Protein AF-A0A959UUQ2-F1 (afdb_monomer)

Foldseek 3Di:
DDDDDDAPDWDAPPDPVVGIDHPPDDDDDVVVVDPDDDDDDQFPPRPVQWDPDAAWDDDLVQFALVHGNDPPITHHHPVRCVVPVVRDDDAQDWDADCDDPNHGRIDTDHDD

Nearest PDB structures (foldseek):
  7vru-assembly1_C  TM=8.870E-01  e=3.848E-02  Aquipseudomonas alcaligenes
  7vs4-assembly1_C  TM=8.882E-01  e=5.279E-02  Aquipseudomonas alcaligenes

Mean predicted aligned error: 4.93 Å

pLDDT: mean 93.14, std 7.81, range [49.22, 97.62]

Solvent-accessible surface area (backbone atoms only — not comparable to full-atom values): 7442 Å² total; per-residue (Å²): 132,88,81,78,77,79,74,96,50,66,39,77,66,87,40,87,93,70,37,64,38,48,66,88,61,83,90,76,62,66,79,80,81,44,98,74,86,82,69,78,79,85,61,91,68,58,76,80,58,53,35,98,59,70,46,81,51,88,48,71,90,26,52,31,72,91,33,74,54,70,90,84,64,40,13,27,49,68,70,59,48,62,78,44,56,89,52,69,83,51,63,72,38,79,46,70,30,84,63,76,99,52,52,73,29,37,29,61,37,66,78,130

Secondary structure (DSSP, 8-state):
---PPPPS-EEE-S-TTT-EEETTPPP--GGGT-S------PPTTGGGG-BSSSEEE--GGGEETTEE--TT-EEE-HHHHHHTGGG---TT-EEE--SSTTTT-EEEPPP-

Radius of gyration: 18.82 Å; Cα contacts (8 Å, |Δi|>4): 129; chains: 1; bounding box: 39×37×52 Å

Structure (mmCIF, N/CA/C/O backbone):
data_AF-A0A959UUQ2-F1
#
_entry.id   AF-A0A959UUQ2-F1
#
loop_
_atom_site.group_PDB
_atom_site.id
_atom_site.type_symbol
_atom_site.label_atom_id
_atom_site.label_alt_id
_atom_site.label_comp_id
_atom_site.label_asym_id
_atom_site.label_entity_id
_atom_site.label_seq_id
_atom_site.pdbx_PDB_ins_code
_atom_site.Cartn_x
_atom_site.Cartn_y
_atom_site.Cartn_z
_atom_site.occupancy
_atom_site.B_iso_or_equiv
_atom_site.auth_seq_id
_atom_site.auth_comp_id
_atom_site.auth_asym_id
_atom_site.auth_atom_id
_atom_site.pdbx_PDB_model_num
ATOM 1 N N . MET A 1 1 ? 6.204 -26.717 -13.312 1.00 49.22 1 MET A N 1
ATOM 2 C CA . MET A 1 1 ? 6.491 -25.266 -13.347 1.00 49.22 1 MET A CA 1
ATOM 3 C C . MET A 1 1 ? 6.367 -24.818 -14.791 1.00 49.22 1 MET A C 1
ATOM 5 O O . MET A 1 1 ? 6.995 -25.443 -15.638 1.00 49.22 1 MET A O 1
ATOM 9 N N . ALA A 1 2 ? 5.519 -23.834 -15.094 1.00 53.69 2 ALA A N 1
ATOM 10 C CA . ALA A 1 2 ? 5.420 -23.307 -16.452 1.00 53.69 2 ALA A CA 1
ATOM 11 C C . ALA A 1 2 ? 6.754 -22.644 -16.825 1.00 53.69 2 ALA A C 1
ATOM 13 O O . ALA A 1 2 ? 7.270 -21.810 -16.082 1.00 53.69 2 ALA A O 1
ATOM 14 N N . LYS A 1 3 ? 7.351 -23.065 -17.940 1.00 61.50 3 LYS A N 1
ATOM 15 C CA . LYS A 1 3 ? 8.577 -22.462 -18.459 1.00 61.50 3 LYS A CA 1
ATOM 16 C C . LYS A 1 3 ? 8.147 -21.242 -19.267 1.00 61.50 3 LYS A C 1
ATOM 18 O O . LYS A 1 3 ? 7.741 -21.385 -20.413 1.00 61.50 3 LYS A O 1
ATOM 23 N N . HIS A 1 4 ? 8.144 -20.071 -18.639 1.00 76.25 4 HIS A N 1
ATOM 24 C CA . HIS A 1 4 ? 7.865 -18.830 -19.353 1.00 76.25 4 HIS A CA 1
ATOM 25 C C . HIS A 1 4 ? 8.966 -18.598 -20.393 1.00 76.25 4 HIS A C 1
ATOM 27 O O . HIS A 1 4 ? 10.156 -18.654 -20.068 1.00 76.25 4 HIS A O 1
ATOM 33 N N . GLU A 1 5 ? 8.570 -18.401 -21.649 1.00 85.50 5 GLU A N 1
ATOM 34 C CA . GLU A 1 5 ? 9.502 -18.046 -22.715 1.00 85.50 5 GLU A CA 1
ATOM 35 C C . GLU A 1 5 ? 10.070 -16.649 -22.452 1.00 85.50 5 GLU A C 1
ATOM 37 O O . GLU A 1 5 ? 9.371 -15.752 -21.977 1.00 85.50 5 GLU A O 1
ATOM 42 N N . ARG A 1 6 ? 11.366 -16.472 -22.721 1.00 89.88 6 ARG A N 1
ATOM 43 C CA . ARG A 1 6 ? 11.990 -15.147 -22.646 1.00 89.88 6 ARG A CA 1
ATOM 44 C C . ARG A 1 6 ? 11.430 -14.265 -23.757 1.00 89.88 6 ARG A C 1
ATOM 46 O O . ARG A 1 6 ? 11.111 -14.757 -24.836 1.00 89.88 6 ARG A O 1
ATOM 53 N N . TYR A 1 7 ? 11.374 -12.960 -23.510 1.00 93.88 7 TYR A N 1
ATOM 54 C CA . TYR A 1 7 ? 11.042 -12.004 -24.561 1.00 93.88 7 TYR A CA 1
ATOM 55 C C . TYR A 1 7 ? 12.112 -12.022 -25.662 1.00 93.88 7 TYR A C 1
ATOM 57 O O . TYR A 1 7 ? 13.273 -12.345 -25.411 1.00 93.88 7 TYR A O 1
ATOM 65 N N . SER A 1 8 ? 11.722 -11.677 -26.889 1.00 94.75 8 SER A N 1
ATOM 66 C CA . SER A 1 8 ? 12.602 -11.741 -28.064 1.00 94.75 8 SER A CA 1
ATOM 67 C C . SER A 1 8 ? 13.731 -10.708 -28.052 1.00 94.75 8 SER A C 1
ATOM 69 O O . SER A 1 8 ? 14.735 -10.910 -28.729 1.00 94.75 8 SER A O 1
ATOM 71 N N . ALA A 1 9 ? 13.568 -9.608 -27.312 1.00 96.50 9 ALA A N 1
ATOM 72 C CA . ALA A 1 9 ? 14.532 -8.516 -27.244 1.00 96.50 9 ALA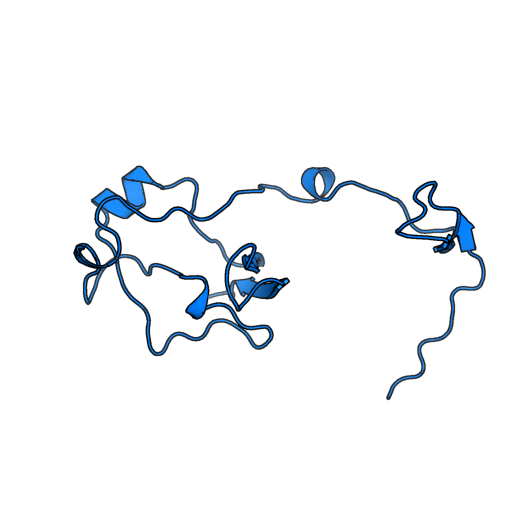 A CA 1
ATOM 73 C C . ALA A 1 9 ? 14.448 -7.762 -25.908 1.00 96.50 9 ALA A C 1
ATOM 75 O O . ALA A 1 9 ? 13.378 -7.684 -25.292 1.00 96.50 9 ALA A O 1
ATOM 76 N N . TYR A 1 10 ? 15.583 -7.207 -25.481 1.00 97.38 10 TYR A N 1
ATOM 77 C CA . TYR A 1 10 ? 15.754 -6.482 -24.225 1.00 97.38 10 TYR A CA 1
ATOM 78 C C . TYR A 1 10 ? 16.618 -5.234 -24.438 1.00 97.38 10 TYR A C 1
ATOM 80 O O . TYR A 1 10 ? 17.534 -5.245 -25.255 1.00 97.38 10 TYR A O 1
ATOM 88 N N . THR A 1 11 ? 16.356 -4.184 -23.664 1.00 97.19 11 THR A N 1
ATOM 89 C CA . THR A 1 11 ? 17.132 -2.941 -23.650 1.00 97.19 11 THR A CA 1
ATOM 90 C C . THR A 1 11 ? 17.476 -2.535 -22.222 1.00 97.19 11 THR A C 1
ATOM 92 O O . THR A 1 11 ? 16.720 -2.812 -21.285 1.00 97.19 11 THR A O 1
ATOM 95 N N . TYR A 1 12 ? 18.618 -1.872 -22.043 1.00 97.12 12 TYR A N 1
ATOM 96 C CA . TYR A 1 12 ? 19.059 -1.415 -20.731 1.00 97.12 12 TYR A CA 1
ATOM 97 C C . TYR A 1 12 ? 18.100 -0.355 -20.184 1.00 97.12 12 TYR A C 1
ATOM 99 O O . TYR A 1 12 ? 17.894 0.694 -20.794 1.00 97.12 12 TYR A O 1
ATOM 107 N N . SER A 1 13 ? 17.540 -0.603 -18.998 1.00 95.38 13 SER A N 1
ATOM 108 C CA . SER A 1 13 ? 16.532 0.273 -18.381 1.00 95.38 13 SER A CA 1
ATOM 109 C C . SER A 1 13 ? 17.051 1.652 -17.956 1.00 95.38 13 SER A C 1
ATOM 111 O O . SER A 1 13 ? 16.261 2.519 -17.583 1.00 95.38 13 SER A O 1
ATOM 113 N N . GLY A 1 14 ? 18.372 1.854 -17.937 1.00 95.50 14 GLY A N 1
ATOM 114 C CA . GLY A 1 14 ? 19.005 3.023 -17.322 1.00 95.50 14 GLY A CA 1
ATOM 115 C C . GLY A 1 14 ? 19.247 2.879 -15.814 1.00 95.50 14 GLY A C 1
ATOM 116 O O . GLY A 1 14 ? 19.920 3.729 -15.231 1.00 95.50 14 GLY A O 1
ATOM 117 N N . PHE A 1 15 ? 18.755 1.806 -15.180 1.00 96.06 15 PHE A N 1
ATOM 118 C CA . PHE A 1 15 ? 18.875 1.561 -13.742 1.00 96.06 15 PHE A CA 1
ATOM 119 C C . PHE A 1 15 ? 19.654 0.264 -13.464 1.00 96.06 15 PHE A C 1
ATOM 121 O O . PHE A 1 15 ? 19.125 -0.822 -13.707 1.00 96.06 15 PHE A O 1
ATOM 128 N N . PRO A 1 16 ? 20.871 0.328 -12.882 1.00 96.19 16 PRO A N 1
ATOM 129 C CA . PRO A 1 16 ? 21.698 -0.865 -12.669 1.00 96.19 16 PRO A CA 1
ATOM 130 C C . PRO A 1 16 ? 21.034 -1.959 -11.825 1.00 96.19 16 PRO A C 1
ATOM 132 O O . PRO A 1 16 ? 21.257 -3.139 -12.059 1.00 96.19 16 PRO A O 1
ATOM 135 N N . TRP A 1 17 ? 20.202 -1.577 -10.853 1.00 95.69 17 TRP A N 1
ATOM 136 C CA . TRP A 1 17 ? 19.494 -2.516 -9.977 1.00 95.69 17 TRP A CA 1
ATOM 137 C C . TRP A 1 17 ? 18.336 -3.247 -10.673 1.00 95.69 17 TRP A C 1
ATOM 139 O O . TRP A 1 17 ? 17.890 -4.276 -10.173 1.00 95.69 17 TRP A O 1
ATOM 149 N N . LEU A 1 18 ? 17.843 -2.717 -11.796 1.00 95.12 18 LEU A N 1
ATOM 150 C CA . LEU A 1 18 ? 16.767 -3.315 -12.588 1.00 95.12 18 LEU A CA 1
ATOM 151 C C . LEU A 1 18 ? 17.319 -4.112 -13.777 1.00 95.12 18 LEU A C 1
ATOM 153 O O . LEU A 1 18 ? 16.735 -5.122 -14.158 1.00 95.12 18 LEU A O 1
ATOM 157 N N . GLY A 1 19 ? 18.456 -3.681 -14.335 1.00 96.25 19 GLY A N 1
ATOM 158 C CA . GLY A 1 19 ? 19.102 -4.334 -15.471 1.00 96.25 19 GLY A CA 1
ATOM 159 C C . GLY A 1 19 ? 18.358 -4.104 -16.786 1.00 96.25 19 GLY A C 1
ATOM 160 O O . GLY A 1 19 ? 17.770 -3.037 -17.002 1.00 96.25 19 GLY A O 1
ATOM 161 N N . ASP A 1 20 ? 18.411 -5.094 -17.673 1.00 96.75 20 ASP A N 1
ATOM 162 C CA . ASP A 1 20 ? 17.748 -5.040 -18.973 1.00 96.75 20 ASP A CA 1
ATOM 163 C C . ASP A 1 20 ? 16.274 -5.443 -18.854 1.00 96.75 20 ASP A C 1
ATOM 165 O O . ASP A 1 20 ? 15.921 -6.418 -18.188 1.00 96.75 20 ASP A O 1
ATOM 169 N N . ILE A 1 21 ? 15.408 -4.704 -19.540 1.00 96.12 21 ILE A N 1
ATOM 170 C CA . ILE A 1 21 ? 13.962 -4.937 -19.585 1.00 96.12 21 ILE A CA 1
ATOM 171 C C . ILE A 1 21 ? 13.520 -5.236 -21.019 1.00 96.12 21 ILE A C 1
ATOM 173 O O . ILE A 1 21 ? 14.228 -4.870 -21.956 1.00 96.12 21 ILE A O 1
ATOM 177 N N . PRO A 1 22 ? 12.365 -5.882 -21.234 1.00 97.00 22 PRO A N 1
ATOM 178 C CA . PRO A 1 22 ? 11.868 -6.135 -22.583 1.00 97.00 22 PRO A CA 1
ATOM 179 C C . PRO A 1 22 ? 11.700 -4.830 -23.368 1.00 97.00 22 PRO A C 1
ATOM 181 O O . PRO A 1 22 ? 11.150 -3.868 -22.840 1.00 97.00 22 PRO A O 1
ATOM 184 N N . GLU A 1 23 ? 12.117 -4.797 -24.637 1.00 96.62 23 GLU A N 1
ATOM 185 C CA . GLU A 1 23 ? 12.130 -3.554 -25.440 1.00 96.62 23 GLU A CA 1
ATOM 186 C C . GLU A 1 23 ? 10.764 -2.856 -25.550 1.00 96.62 23 GLU A C 1
ATOM 188 O O . GLU A 1 23 ? 10.694 -1.637 -25.673 1.00 96.62 23 GLU A O 1
ATOM 193 N N . HIS A 1 24 ? 9.673 -3.621 -25.491 1.00 95.88 24 HIS A N 1
ATOM 194 C CA . HIS A 1 24 ? 8.307 -3.104 -25.596 1.00 95.88 24 HIS A CA 1
ATOM 195 C C . HIS A 1 24 ? 7.723 -2.613 -24.259 1.00 95.88 24 HIS A C 1
ATOM 197 O O . HIS A 1 24 ? 6.589 -2.136 -24.232 1.00 95.88 24 HIS A O 1
ATOM 203 N N . TRP A 1 25 ? 8.442 -2.755 -23.139 1.00 95.88 25 TRP A N 1
ATOM 204 C CA . TRP A 1 25 ? 7.971 -2.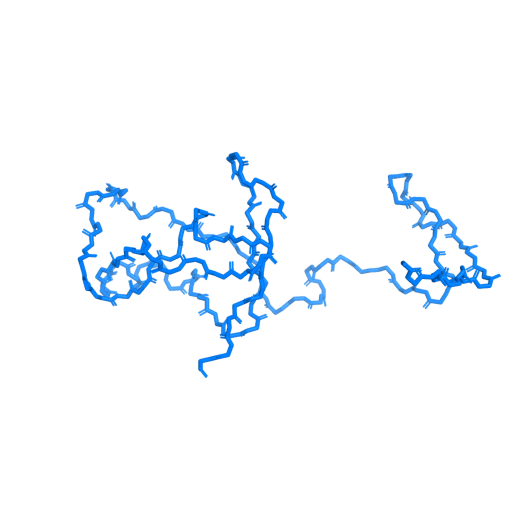289 -21.835 1.00 95.88 25 TRP A CA 1
ATOM 205 C C . TRP A 1 25 ? 8.210 -0.791 -21.658 1.00 95.88 25 TRP A C 1
ATOM 207 O O . TRP A 1 25 ? 9.300 -0.275 -21.895 1.00 95.88 25 TRP A O 1
ATOM 217 N N . GLY A 1 26 ? 7.190 -0.093 -21.160 1.00 92.88 2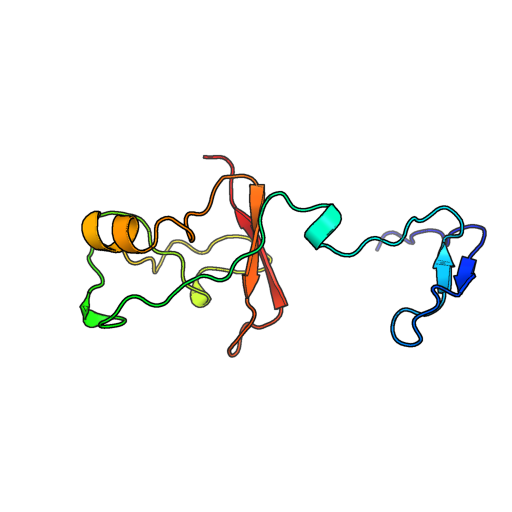6 GLY A N 1
ATOM 218 C CA . GLY A 1 26 ? 7.342 1.261 -20.635 1.00 92.88 26 GLY A CA 1
ATOM 219 C C . GLY A 1 26 ? 7.819 1.249 -19.180 1.00 92.88 26 GLY A C 1
ATOM 220 O O . GLY A 1 26 ? 7.401 0.403 -18.392 1.00 92.88 26 GLY A O 1
ATOM 221 N N . LEU A 1 27 ? 8.648 2.226 -18.800 1.00 94.56 27 LEU A N 1
ATOM 222 C CA . LEU A 1 27 ? 9.058 2.451 -17.411 1.00 94.56 27 LEU A CA 1
ATOM 223 C C . LEU A 1 27 ? 8.310 3.639 -16.817 1.00 94.56 27 LEU A C 1
ATOM 225 O O . LEU A 1 27 ? 8.451 4.777 -17.271 1.00 94.56 27 LEU A O 1
ATOM 229 N N . LEU A 1 28 ? 7.539 3.382 -15.763 1.00 95.44 28 LEU A N 1
ATOM 230 C CA . LEU A 1 28 ? 6.816 4.410 -15.026 1.00 95.44 28 LEU A CA 1
ATOM 231 C C . LEU A 1 28 ? 7.028 4.231 -13.519 1.00 95.44 28 LEU A C 1
ATOM 233 O O . LEU A 1 28 ? 7.000 3.107 -13.023 1.00 95.44 28 LEU A O 1
ATOM 237 N N . PRO A 1 29 ? 7.203 5.324 -12.756 1.00 94.50 29 PRO A N 1
ATOM 238 C CA . PRO A 1 29 ? 7.129 5.250 -11.305 1.00 94.50 29 PRO A CA 1
ATOM 239 C C . PRO A 1 29 ? 5.696 4.904 -10.873 1.00 94.50 29 PRO A C 1
ATOM 241 O O . PRO A 1 29 ? 4.743 5.424 -11.453 1.00 94.50 29 PRO A O 1
ATOM 244 N N . ILE A 1 30 ? 5.544 4.115 -9.802 1.00 95.25 30 ILE A N 1
ATOM 245 C CA . ILE A 1 30 ? 4.239 3.637 -9.289 1.00 95.25 30 ILE A CA 1
ATOM 246 C C . ILE A 1 30 ? 3.232 4.785 -9.113 1.00 95.25 30 ILE A C 1
ATOM 248 O O . ILE A 1 30 ? 2.084 4.677 -9.523 1.00 95.25 30 ILE A O 1
ATOM 252 N N . LYS A 1 31 ? 3.679 5.955 -8.637 1.00 96.38 31 LYS A N 1
ATOM 253 C CA . LYS A 1 31 ? 2.831 7.154 -8.482 1.00 96.38 31 LYS A CA 1
ATOM 254 C C . LYS A 1 31 ? 2.121 7.637 -9.756 1.00 96.38 31 LYS A C 1
ATOM 256 O O . LYS A 1 31 ? 1.219 8.453 -9.652 1.00 96.38 31 LYS A O 1
ATOM 261 N N . ARG A 1 32 ? 2.565 7.221 -10.949 1.00 97.06 32 ARG A N 1
ATOM 262 C CA . ARG A 1 32 ? 1.909 7.549 -12.228 1.00 97.06 32 ARG A CA 1
ATOM 263 C C . ARG A 1 32 ? 0.821 6.553 -12.624 1.00 97.06 32 ARG A C 1
ATOM 265 O O . ARG A 1 32 ? 0.065 6.853 -13.537 1.00 97.06 32 ARG A O 1
ATOM 272 N N . VAL A 1 33 ? 0.762 5.396 -11.969 1.00 95.62 33 VAL A N 1
ATOM 273 C CA . VAL A 1 33 ? -0.207 4.321 -12.241 1.00 95.62 33 VAL A CA 1
ATOM 274 C C . VAL A 1 33 ? -1.092 4.007 -11.031 1.00 95.62 33 VAL A C 1
ATOM 276 O O . VAL A 1 33 ? -1.902 3.091 -11.085 1.00 95.62 33 VAL A O 1
ATOM 279 N N . SER A 1 34 ? -0.961 4.771 -9.947 1.00 96.19 34 SER A N 1
ATOM 280 C CA . SER A 1 34 ? -1.791 4.658 -8.747 1.00 96.19 34 SER A CA 1
ATOM 281 C C . SER A 1 34 ? -2.653 5.904 -8.577 1.00 96.19 34 SER A C 1
ATOM 283 O O . SER A 1 34 ? -2.186 7.022 -8.788 1.00 96.19 34 SER A O 1
ATOM 285 N N . THR A 1 35 ? -3.897 5.717 -8.144 1.00 95.88 35 THR A N 1
ATOM 286 C CA . THR A 1 35 ? -4.824 6.810 -7.800 1.00 95.88 35 THR A CA 1
ATOM 287 C C . THR A 1 35 ? -4.441 7.491 -6.485 1.00 95.88 35 THR A C 1
ATOM 289 O O . THR A 1 35 ? -4.640 8.693 -6.318 1.00 95.88 35 THR A O 1
ATOM 292 N N . LYS A 1 36 ? -3.859 6.729 -5.554 1.00 94.94 36 LYS A N 1
ATOM 293 C CA . LYS A 1 36 ? -3.415 7.179 -4.235 1.00 94.94 36 LYS A CA 1
ATOM 294 C C . LYS A 1 36 ? -2.277 6.283 -3.751 1.00 94.94 36 LYS A C 1
ATOM 296 O O . LYS A 1 36 ? -2.272 5.086 -4.008 1.00 94.94 36 LYS A O 1
ATOM 301 N N . ILE A 1 37 ? -1.317 6.869 -3.040 1.00 96.00 37 ILE A N 1
ATOM 302 C CA . ILE A 1 37 ? -0.283 6.136 -2.299 1.00 96.00 37 ILE A CA 1
ATOM 303 C C . ILE A 1 37 ? -0.228 6.742 -0.903 1.00 96.00 37 ILE A C 1
ATOM 305 O O . ILE A 1 37 ? -0.059 7.953 -0.757 1.00 96.00 37 ILE A O 1
ATOM 309 N N . GLY A 1 38 ? -0.373 5.908 0.119 1.00 94.44 38 GLY A N 1
ATOM 310 C CA . GLY A 1 38 ? -0.318 6.332 1.510 1.00 94.44 38 GLY A CA 1
ATOM 311 C C . GLY A 1 38 ? 0.003 5.166 2.429 1.00 94.44 38 GLY A C 1
ATOM 312 O O . GLY A 1 38 ? -0.163 4.007 2.060 1.00 94.44 38 GLY A O 1
ATOM 313 N N . SER A 1 39 ? 0.483 5.482 3.625 1.00 93.06 39 SER A N 1
ATOM 314 C CA . SER A 1 39 ? 0.696 4.501 4.682 1.00 93.06 39 SER A CA 1
ATOM 315 C C . SER A 1 39 ? -0.485 4.499 5.649 1.00 93.06 39 SER A C 1
ATOM 317 O O . SER A 1 39 ? -1.091 5.544 5.899 1.00 93.06 39 SER A O 1
ATOM 319 N N . GLY A 1 40 ? -0.752 3.348 6.269 1.00 91.75 40 GLY A N 1
ATOM 320 C CA . GLY A 1 40 ? -1.579 3.296 7.472 1.00 91.75 40 GLY A CA 1
ATOM 321 C C . GLY A 1 40 ? -0.997 4.156 8.602 1.00 91.75 40 GLY A C 1
ATOM 322 O O . GLY A 1 40 ? 0.147 4.622 8.546 1.00 91.75 40 GLY A O 1
ATOM 323 N N . LYS A 1 41 ? -1.791 4.371 9.650 1.00 91.00 41 LYS A N 1
ATOM 324 C CA . LYS A 1 41 ? -1.411 5.165 10.823 1.00 91.00 41 LYS A CA 1
ATOM 325 C C . LYS A 1 41 ? -1.791 4.407 12.084 1.00 91.00 41 LYS A C 1
ATOM 327 O O . LYS A 1 41 ? -2.893 3.887 12.167 1.00 91.00 41 LYS A O 1
ATOM 332 N N . THR A 1 42 ? -0.916 4.395 13.084 1.00 89.25 42 THR A N 1
ATOM 333 C CA . THR A 1 42 ? -1.290 3.919 14.420 1.00 89.25 42 THR A CA 1
ATOM 334 C C . THR A 1 42 ? -1.995 5.056 15.162 1.00 89.25 42 THR A C 1
ATOM 336 O O . THR A 1 42 ? -1.391 6.122 15.341 1.00 89.25 42 THR A O 1
ATOM 339 N N . PRO A 1 43 ? -3.263 4.893 15.570 1.00 88.69 43 PRO A N 1
ATOM 340 C CA . PRO A 1 43 ? -3.964 5.923 16.320 1.00 88.69 43 PRO A CA 1
ATOM 341 C C . PRO A 1 43 ? -3.323 6.152 17.702 1.00 88.69 43 PRO A C 1
ATOM 343 O O . PRO A 1 43 ? -2.652 5.280 18.263 1.00 88.69 43 PRO A O 1
ATOM 346 N N . LYS A 1 44 ? -3.474 7.370 18.245 1.00 89.00 44 LYS A N 1
ATOM 347 C CA . LYS A 1 44 ? -2.909 7.727 19.559 1.00 89.00 44 LYS A CA 1
ATOM 348 C C . LYS A 1 44 ? -3.524 6.817 20.629 1.00 89.00 44 LYS A C 1
ATOM 350 O O . LYS A 1 44 ? -4.740 6.719 20.705 1.00 89.00 44 LYS A O 1
ATOM 355 N N . GLY A 1 45 ? -2.685 6.178 21.443 1.00 87.75 45 GLY A N 1
ATOM 356 C CA . GLY A 1 45 ? -3.104 5.157 22.416 1.00 87.75 45 GLY A CA 1
ATOM 357 C C . GLY A 1 45 ? -2.772 3.724 21.988 1.00 87.75 45 GLY A C 1
ATOM 358 O O . GLY A 1 45 ? -2.655 2.846 22.836 1.00 87.75 45 GLY A O 1
ATOM 359 N N . GLY A 1 46 ? -2.502 3.480 20.700 1.00 90.00 46 GLY A N 1
ATOM 360 C CA . GLY A 1 46 ? -2.089 2.156 20.235 1.00 90.00 46 GLY A CA 1
ATOM 361 C C . GLY A 1 46 ? -3.162 1.104 20.510 1.00 90.00 46 GLY A C 1
ATOM 362 O O . GLY A 1 46 ? -4.301 1.273 20.097 1.00 90.00 46 GLY A O 1
ATOM 363 N N . SER A 1 47 ? -2.815 0.021 21.206 1.00 90.00 47 SER A N 1
ATOM 364 C CA . SER A 1 47 ? -3.754 -1.077 21.461 1.00 90.00 47 SER A CA 1
ATOM 365 C C . SER A 1 47 ? -4.807 -0.793 22.531 1.00 90.00 47 SER A C 1
ATOM 367 O O . SER A 1 47 ? -5.778 -1.533 22.616 1.00 90.00 47 SER A O 1
ATOM 369 N N . THR A 1 48 ? -4.656 0.254 23.347 1.00 94.12 48 THR A N 1
ATOM 370 C CA . THR A 1 48 ? -5.600 0.543 24.447 1.00 94.12 48 THR A CA 1
ATOM 371 C C . THR A 1 48 ? -6.928 1.131 23.978 1.00 94.12 48 THR A C 1
ATOM 373 O O . THR A 1 48 ? -7.868 1.220 24.760 1.00 94.12 48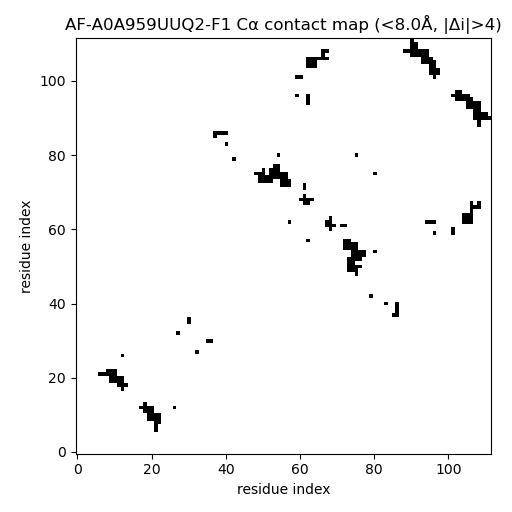 THR A O 1
ATOM 376 N N . ILE A 1 49 ? -6.991 1.561 22.720 1.00 94.31 49 ILE A N 1
ATOM 377 C CA . ILE A 1 49 ? -8.177 2.149 22.086 1.00 94.31 49 ILE A CA 1
ATOM 378 C C . ILE A 1 49 ? -8.882 1.169 21.146 1.00 94.31 49 ILE A C 1
ATOM 380 O O . ILE A 1 49 ? -9.855 1.543 20.497 1.00 94.31 49 ILE A O 1
ATOM 384 N N . TYR A 1 50 ? -8.361 -0.054 21.029 1.00 95.56 50 TYR A N 1
ATOM 385 C CA . TYR A 1 50 ? -9.017 -1.101 20.267 1.00 95.56 50 TYR A CA 1
ATOM 386 C C . TYR A 1 50 ? -10.285 -1.546 20.985 1.00 95.56 50 TYR A C 1
ATOM 388 O O . TYR A 1 50 ? -10.327 -1.638 22.212 1.00 95.56 50 TYR A O 1
ATOM 396 N N . THR A 1 51 ? -11.312 -1.813 20.195 1.00 94.88 51 THR A N 1
ATOM 397 C CA . THR A 1 51 ? -12.628 -2.249 20.649 1.00 94.88 51 THR A CA 1
ATOM 398 C C . THR A 1 51 ? -12.998 -3.571 19.982 1.00 94.88 51 THR A C 1
ATOM 400 O O . THR A 1 51 ? -12.438 -3.937 18.947 1.00 94.88 51 THR A O 1
ATOM 403 N N . ASP A 1 52 ? -13.982 -4.268 20.553 1.00 92.94 52 ASP A N 1
ATOM 404 C CA . ASP A 1 52 ? -14.509 -5.528 20.001 1.00 92.94 52 ASP A CA 1
ATOM 405 C C . ASP A 1 52 ? -15.525 -5.305 18.862 1.00 92.94 52 ASP A C 1
ATOM 407 O O . ASP A 1 52 ? -16.003 -6.251 18.243 1.00 92.94 52 ASP A O 1
ATOM 411 N N . SER A 1 53 ? -15.896 -4.049 18.593 1.00 95.56 53 SER A N 1
ATOM 412 C CA . SER A 1 53 ? -16.826 -3.659 17.526 1.00 95.56 53 SER A CA 1
ATOM 413 C C . SER A 1 53 ? -16.558 -2.233 17.041 1.00 95.56 53 SER A C 1
ATOM 415 O O . SER A 1 53 ? -15.955 -1.434 17.763 1.00 95.56 53 SER A O 1
ATOM 417 N N . GLY A 1 54 ? -17.001 -1.907 15.825 1.00 96.12 54 GLY A N 1
ATOM 418 C CA . GLY A 1 54 ? -16.799 -0.601 15.196 1.00 96.12 54 GLY A CA 1
ATOM 419 C C . GLY A 1 54 ? -16.268 -0.744 13.774 1.00 96.12 54 GLY A C 1
ATOM 420 O O . GLY A 1 54 ? -16.663 -1.657 13.049 1.00 96.12 54 GLY A O 1
ATOM 421 N N . VAL A 1 55 ? -15.353 0.142 13.385 1.00 96.56 55 VAL A N 1
ATOM 422 C CA . VAL A 1 55 ? -14.688 0.082 12.079 1.00 96.56 55 VAL A CA 1
ATOM 423 C C . VAL A 1 55 ? -13.508 -0.877 12.154 1.00 96.56 55 VAL A C 1
ATOM 425 O O . VAL A 1 55 ? -12.652 -0.738 13.029 1.00 96.56 55 VAL A O 1
ATOM 428 N N . LEU A 1 56 ? -13.455 -1.846 1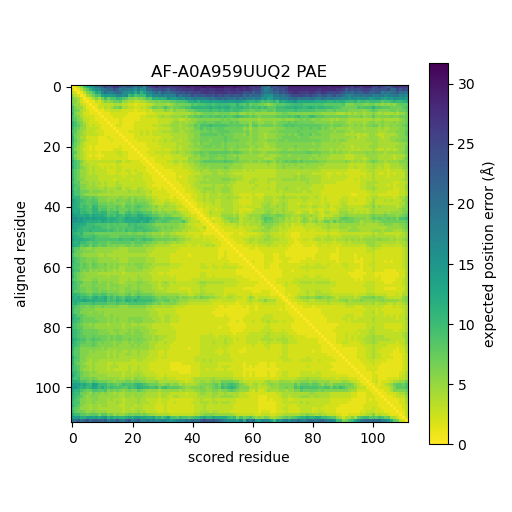1.237 1.00 96.00 56 LEU A N 1
ATOM 429 C CA . LEU A 1 56 ? -12.359 -2.809 11.144 1.00 96.00 56 LEU A CA 1
ATOM 430 C C . LEU A 1 56 ? -11.021 -2.082 10.961 1.00 96.00 56 LEU A C 1
ATOM 432 O O . LEU A 1 56 ? -10.847 -1.300 10.026 1.00 96.00 56 LEU A O 1
ATOM 436 N N . PHE A 1 57 ? -10.056 -2.372 11.829 1.00 96.25 57 PHE A N 1
ATOM 437 C CA . PHE A 1 57 ? -8.733 -1.768 11.781 1.00 96.25 57 PHE A CA 1
ATOM 438 C C . PHE A 1 57 ? -7.683 -2.788 11.334 1.00 96.25 57 PHE A C 1
ATOM 440 O O . PHE A 1 57 ? -7.208 -3.619 12.111 1.00 96.25 57 PHE A O 1
ATOM 447 N N . ILE A 1 58 ? -7.312 -2.713 10.053 1.00 95.00 58 ILE A N 1
ATOM 448 C CA . ILE A 1 58 ? -6.316 -3.600 9.443 1.00 95.00 58 ILE A CA 1
ATOM 449 C C . ILE A 1 58 ? -4.921 -3.233 9.959 1.00 95.00 58 ILE A C 1
ATOM 451 O O . ILE A 1 58 ? -4.452 -2.104 9.804 1.00 95.00 58 ILE A O 1
ATOM 455 N N . ARG A 1 59 ? -4.229 -4.213 10.544 1.00 94.06 59 ARG A N 1
ATOM 456 C CA . ARG A 1 59 ? -2.839 -4.098 11.006 1.00 94.06 59 ARG A CA 1
ATOM 457 C C . ARG A 1 59 ? -1.913 -4.897 10.089 1.00 94.06 59 ARG A C 1
ATOM 459 O O . ARG A 1 59 ? -2.354 -5.785 9.363 1.00 94.06 59 ARG A O 1
ATOM 466 N N . SER A 1 60 ? -0.605 -4.654 10.172 1.00 93.62 60 SER A N 1
ATOM 467 C CA . SER A 1 60 ? 0.389 -5.396 9.374 1.00 93.62 60 SER A CA 1
ATOM 468 C C . SER A 1 60 ? 0.340 -6.913 9.594 1.00 93.62 60 SER A C 1
ATOM 470 O O . SER A 1 60 ? 0.605 -7.684 8.673 1.00 93.62 60 SER A O 1
ATOM 472 N N . GLN A 1 61 ? -0.047 -7.350 10.796 1.00 93.56 61 GLN A N 1
ATOM 473 C CA . GLN A 1 61 ? -0.250 -8.760 11.137 1.00 93.56 61 GLN A CA 1
ATOM 474 C C . GLN A 1 61 ? -1.447 -9.410 10.432 1.00 93.56 61 GLN A C 1
ATOM 476 O O . GLN A 1 61 ? -1.512 -10.631 10.402 1.00 93.56 61 GLN A O 1
ATOM 481 N N . ASN A 1 62 ? -2.381 -8.627 9.886 1.00 95.25 62 ASN A N 1
ATOM 482 C CA . ASN A 1 62 ? -3.525 -9.146 9.139 1.00 95.25 62 ASN A CA 1
ATOM 483 C C . ASN A 1 62 ? -3.186 -9.355 7.652 1.00 95.25 62 ASN A C 1
ATOM 485 O O . ASN A 1 62 ? -3.933 -10.035 6.962 1.00 95.25 62 ASN A O 1
ATOM 489 N N . VAL A 1 63 ? -2.074 -8.802 7.150 1.00 96.19 63 VAL A N 1
ATOM 490 C CA . VAL A 1 63 ? -1.694 -8.851 5.728 1.00 96.19 63 VAL A CA 1
ATOM 491 C C . VAL A 1 63 ? -0.724 -10.006 5.454 1.00 96.19 63 VAL A C 1
ATOM 493 O O . VAL A 1 63 ? 0.411 -10.014 5.949 1.00 96.19 63 VAL A O 1
ATOM 496 N N . TYR A 1 64 ? -1.161 -10.958 4.625 1.00 96.44 64 TYR A N 1
ATOM 497 C CA . TYR A 1 64 ? -0.378 -12.094 4.129 1.00 96.44 64 TYR A CA 1
ATOM 498 C C . TYR A 1 64 ? -0.453 -12.196 2.606 1.00 96.44 64 TYR A C 1
ATOM 500 O O . TYR A 1 64 ? -1.416 -11.743 2.002 1.00 96.44 64 TYR A O 1
ATOM 508 N N . ASP A 1 65 ? 0.516 -12.872 1.988 1.00 96.62 65 ASP A N 1
ATOM 509 C CA . ASP A 1 65 ? 0.521 -13.092 0.530 1.00 96.62 65 ASP A CA 1
ATOM 510 C C . ASP A 1 65 ? -0.647 -13.972 0.047 1.00 96.62 65 ASP A C 1
ATOM 512 O O . ASP A 1 65 ? -0.963 -14.007 -1.139 1.00 96.62 65 ASP A O 1
ATOM 516 N N . SER A 1 66 ? -1.304 -14.684 0.968 1.00 95.81 66 SER A N 1
ATOM 517 C CA . SER A 1 66 ? -2.505 -15.483 0.712 1.00 95.81 66 SER A CA 1
ATOM 518 C C . SER A 1 66 ? -3.818 -14.715 0.895 1.00 95.81 66 SER A C 1
ATOM 520 O O . SER A 1 66 ? -4.876 -15.306 0.692 1.00 95.81 66 SER A O 1
ATOM 522 N N . GLY A 1 67 ? -3.780 -13.453 1.335 1.00 95.88 67 GLY A N 1
ATOM 523 C CA . GLY A 1 67 ? -4.976 -12.671 1.646 1.00 95.88 67 GLY A CA 1
ATOM 524 C C . GLY A 1 67 ? -4.922 -11.944 2.990 1.00 95.88 67 GLY A C 1
ATOM 525 O O . GLY A 1 67 ? -3.892 -11.874 3.665 1.00 95.88 67 GLY A O 1
ATOM 526 N N . LEU A 1 68 ? -6.080 -11.421 3.398 1.00 95.62 68 LEU A N 1
ATOM 527 C CA . LEU A 1 68 ? -6.281 -10.867 4.735 1.00 95.62 68 LEU A CA 1
ATOM 528 C C . LEU A 1 68 ? -6.656 -11.971 5.730 1.00 95.62 68 LEU A C 1
ATOM 530 O O . LEU A 1 68 ? -7.622 -12.700 5.523 1.00 95.62 68 LEU A O 1
ATOM 534 N N . LEU A 1 69 ? -5.916 -12.060 6.835 1.00 95.06 69 LEU A N 1
ATOM 535 C CA . LEU A 1 69 ? -6.249 -12.911 7.974 1.00 95.06 69 LEU A CA 1
ATOM 536 C C . LEU A 1 69 ? -7.128 -12.130 8.956 1.00 95.06 69 LEU A C 1
ATOM 538 O O . LEU A 1 69 ? -6.654 -11.183 9.598 1.00 95.06 69 LEU A O 1
ATOM 542 N N . LEU A 1 70 ? -8.394 -12.540 9.071 1.00 93.25 70 LEU A N 1
ATOM 543 C CA . LEU A 1 70 ? -9.417 -11.807 9.821 1.00 93.25 70 LEU A CA 1
ATOM 544 C C . LEU A 1 70 ? -9.768 -12.408 11.199 1.00 93.25 70 LEU A C 1
ATOM 546 O O . LEU A 1 70 ? -10.656 -11.891 11.865 1.00 93.25 70 LEU A O 1
ATOM 550 N N . ASP A 1 71 ? -9.058 -13.445 11.653 1.00 90.75 71 ASP A N 1
ATOM 551 C CA . ASP A 1 71 ? -9.362 -14.133 12.923 1.00 90.75 71 ASP A CA 1
ATOM 552 C C . ASP A 1 71 ? -8.978 -13.318 14.180 1.00 90.75 71 ASP A C 1
ATOM 554 O O . ASP A 1 71 ? -9.646 -13.413 15.204 1.00 90.75 71 ASP A O 1
ATOM 558 N N . ASP A 1 72 ? -7.916 -12.501 14.109 1.00 90.88 72 ASP A N 1
ATOM 559 C CA . ASP A 1 72 ? -7.440 -11.604 15.188 1.00 90.88 72 ASP A CA 1
ATOM 560 C C . ASP A 1 72 ? -7.495 -10.138 14.729 1.00 90.88 72 ASP A C 1
ATOM 562 O O . ASP A 1 72 ? -6.493 -9.409 14.608 1.00 90.88 72 ASP A O 1
ATOM 566 N N . VAL A 1 73 ? -8.698 -9.725 14.348 1.00 94.31 73 VAL A N 1
ATOM 567 C CA . VAL A 1 73 ? -8.978 -8.339 13.988 1.00 94.31 73 VAL A CA 1
ATOM 568 C C . VAL A 1 73 ? -9.374 -7.531 15.206 1.00 94.31 73 VAL A C 1
ATOM 570 O O . VAL A 1 73 ? -9.921 -8.038 16.178 1.00 94.31 73 VAL A O 1
ATOM 573 N N . VAL A 1 74 ? -9.093 -6.240 15.123 1.00 96.19 74 VAL A N 1
ATOM 574 C CA . VAL A 1 74 ? -9.498 -5.259 16.122 1.00 96.19 74 VAL A CA 1
ATOM 575 C C . VAL A 1 74 ? -10.305 -4.177 15.438 1.00 96.19 74 VAL A C 1
ATOM 57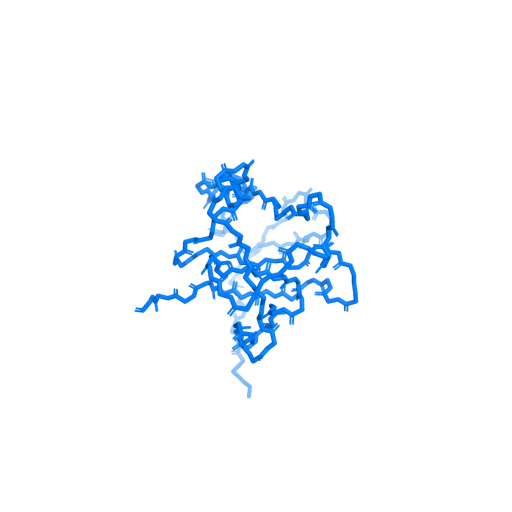7 O O . VAL A 1 74 ? -10.158 -3.944 14.234 1.00 96.19 74 VAL A O 1
ATOM 580 N N . PHE A 1 75 ? -11.136 -3.501 16.215 1.00 97.25 75 PHE A N 1
ATOM 581 C CA . PHE A 1 75 ? -11.943 -2.398 15.733 1.00 97.25 75 PHE A CA 1
ATOM 582 C C . PHE A 1 75 ? -11.502 -1.092 16.389 1.00 97.25 75 PHE A C 1
ATOM 584 O O . PHE A 1 75 ? -10.837 -1.079 17.427 1.00 97.25 75 PHE A O 1
ATOM 591 N N . ILE A 1 76 ? -11.849 0.015 15.746 1.00 97.12 76 ILE A N 1
ATOM 592 C CA . ILE A 1 76 ? -11.713 1.367 16.283 1.00 97.12 76 ILE A CA 1
ATOM 593 C C . ILE A 1 76 ? -13.066 2.075 16.213 1.00 97.12 76 ILE A C 1
ATOM 595 O O . ILE A 1 76 ? -13.933 1.715 15.411 1.00 97.12 76 ILE A O 1
ATOM 599 N N . SER A 1 77 ? -13.249 3.101 17.043 1.00 96.88 77 SER A N 1
ATOM 600 C CA . SER A 1 77 ? -14.457 3.924 16.990 1.00 96.88 77 SER A CA 1
ATOM 601 C C . SER A 1 77 ? -14.527 4.759 15.708 1.00 96.88 77 SER A C 1
ATOM 603 O O . SER A 1 77 ? -13.506 5.084 15.092 1.00 96.88 77 SER A O 1
ATOM 605 N N . GLU A 1 78 ? -15.743 5.169 15.351 1.00 96.69 78 GLU A N 1
ATOM 606 C CA . GLU A 1 78 ? -16.000 6.035 14.196 1.00 96.69 78 GLU A CA 1
ATOM 607 C C . GLU A 1 78 ? -15.261 7.381 14.295 1.00 96.69 78 GLU A C 1
ATOM 609 O O . GLU A 1 78 ? -14.758 7.895 13.297 1.00 96.69 78 GLU A O 1
ATOM 614 N N . ASP A 1 79 ? -15.117 7.926 15.508 1.00 96.12 79 ASP A N 1
ATOM 615 C CA . ASP A 1 79 ? -14.370 9.166 15.752 1.00 96.12 79 ASP A CA 1
ATOM 616 C C . ASP A 1 79 ? -12.881 9.008 15.415 1.00 96.12 79 ASP A C 1
ATOM 618 O O . ASP A 1 79 ? -12.268 9.884 14.793 1.00 96.12 79 ASP A O 1
ATOM 622 N N . ILE A 1 80 ? -12.286 7.870 15.798 1.00 96.06 80 ILE A N 1
ATOM 623 C CA . ILE A 1 80 ? -10.885 7.574 15.488 1.00 96.06 80 ILE A CA 1
ATOM 624 C C . ILE A 1 80 ? -10.736 7.392 13.983 1.00 96.06 80 ILE A C 1
ATOM 626 O O . ILE A 1 80 ? -9.872 8.052 13.403 1.00 96.06 80 ILE A O 1
ATOM 630 N N . HIS A 1 81 ? -11.590 6.575 13.355 1.00 96.31 81 HIS A N 1
ATOM 631 C CA . HIS A 1 81 ? -11.609 6.380 11.905 1.00 96.31 81 HIS A CA 1
ATOM 632 C C . HIS A 1 81 ? -11.707 7.722 11.162 1.00 96.31 81 HIS A C 1
ATOM 634 O O . HIS A 1 81 ? -10.857 8.036 10.326 1.00 96.31 81 HIS A O 1
ATOM 640 N N . SER A 1 82 ? -12.660 8.571 11.550 1.00 96.38 82 SER A N 1
ATOM 641 C CA . SER A 1 82 ? -12.871 9.900 10.971 1.00 96.38 82 SER A CA 1
ATOM 642 C C . SER A 1 82 ? -11.629 10.792 11.072 1.00 96.38 82 SER A C 1
ATOM 644 O O . SER A 1 82 ? -11.283 11.484 10.113 1.00 96.38 82 SER A O 1
ATOM 646 N N . SER A 1 83 ? -10.885 10.730 12.183 1.00 95.69 83 SER A N 1
ATOM 647 C CA . SER A 1 83 ? -9.631 11.484 12.363 1.00 95.69 83 SER A CA 1
ATOM 648 C C . SER A 1 83 ? -8.477 11.027 11.452 1.00 95.69 83 SER A C 1
ATOM 650 O O . SER A 1 83 ? -7.462 11.721 11.320 1.00 95.69 83 SER A O 1
ATOM 652 N N . MET A 1 84 ? -8.608 9.854 10.829 1.00 94.56 84 MET A N 1
ATOM 653 C CA . MET A 1 84 ? -7.613 9.245 9.949 1.00 94.56 84 MET A CA 1
ATOM 654 C C . MET A 1 84 ? -8.208 8.760 8.626 1.00 94.56 84 MET A C 1
ATOM 656 O O . MET A 1 84 ? -7.652 7.871 7.992 1.00 94.56 84 MET A O 1
ATOM 660 N N . LYS A 1 85 ? -9.281 9.405 8.156 1.00 93.88 85 LYS A N 1
ATOM 661 C CA . LYS A 1 85 ? -10.022 9.038 6.937 1.00 93.88 85 LYS A CA 1
ATOM 662 C C . LYS A 1 85 ? -9.150 8.845 5.688 1.00 93.88 85 LYS A C 1
ATOM 664 O O . LYS A 1 85 ? -9.447 8.038 4.818 1.00 93.88 85 LYS A O 1
ATOM 669 N N . GLY A 1 86 ? -8.006 9.528 5.624 1.00 94.38 86 GLY A N 1
ATOM 670 C CA . GLY A 1 86 ? -7.007 9.338 4.571 1.00 94.38 86 GLY A CA 1
ATOM 671 C C . GLY A 1 86 ? -6.366 7.942 4.515 1.00 94.38 86 GLY A C 1
ATOM 672 O O . GLY A 1 86 ?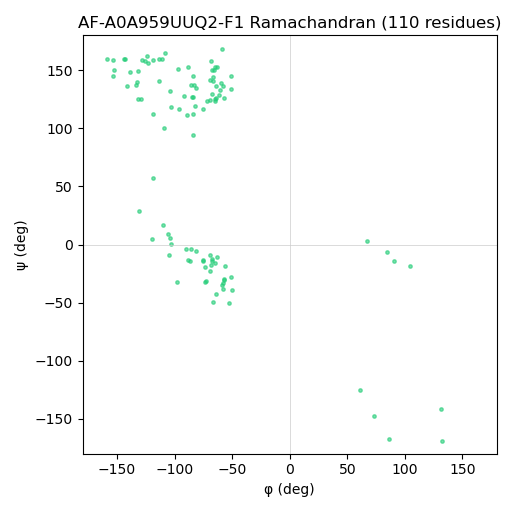 -5.697 7.655 3.526 1.00 94.38 86 GLY A O 1
ATOM 673 N N . THR A 1 87 ? -6.558 7.072 5.509 1.00 95.06 87 THR A N 1
ATOM 674 C CA . THR A 1 87 ? -6.031 5.693 5.539 1.00 95.06 87 THR A CA 1
ATOM 675 C C . THR A 1 87 ? -7.099 4.632 5.283 1.00 95.06 87 THR A C 1
ATOM 677 O O . THR A 1 87 ? -6.831 3.455 5.503 1.00 95.06 87 THR A O 1
ATOM 680 N N . 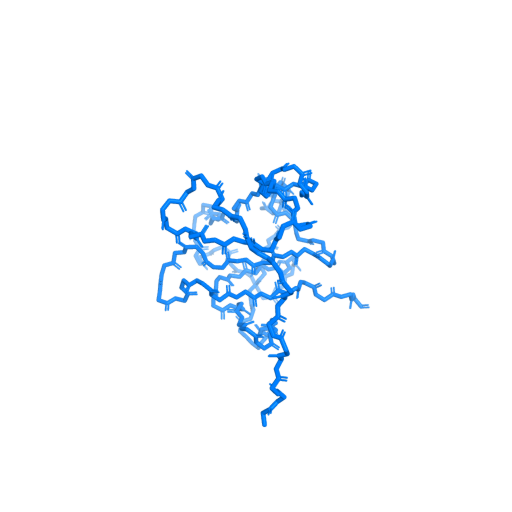GLU A 1 88 ? -8.309 5.033 4.891 1.00 95.50 88 GLU A N 1
ATOM 681 C CA . GLU A 1 88 ? -9.367 4.100 4.509 1.00 95.50 88 GLU A CA 1
ATOM 682 C C . GLU A 1 88 ? -8.914 3.231 3.326 1.00 95.50 88 GLU A C 1
ATOM 684 O O . GLU A 1 88 ? -8.234 3.728 2.418 1.00 95.50 88 GLU A O 1
ATOM 689 N N . VAL A 1 89 ? -9.258 1.944 3.407 1.00 95.38 89 VAL A N 1
ATOM 690 C CA . VAL A 1 89 ? -8.953 0.908 2.417 1.00 95.38 89 VAL A CA 1
ATOM 691 C C . VAL A 1 89 ? -10.224 0.615 1.639 1.00 95.38 89 VAL A C 1
ATOM 693 O O . VAL A 1 89 ? -11.279 0.399 2.236 1.00 95.38 89 VAL A O 1
ATOM 696 N N . TYR A 1 90 ? -10.106 0.583 0.320 1.00 95.50 90 TYR A N 1
ATOM 697 C CA . TYR A 1 90 ? -11.183 0.244 -0.597 1.00 95.50 90 TYR A CA 1
ATOM 698 C C . TYR A 1 90 ? -10.905 -1.100 -1.276 1.00 95.50 90 TYR A C 1
ATOM 700 O O . TYR A 1 90 ? -9.754 -1.543 -1.322 1.00 95.50 90 TYR A O 1
ATOM 708 N N . PRO A 1 91 ? -11.940 -1.761 -1.818 1.00 96.19 91 PRO A N 1
ATOM 709 C CA . PRO A 1 91 ? -11.737 -2.914 -2.683 1.00 96.19 91 PRO A CA 1
ATOM 710 C C . PRO A 1 91 ? -10.732 -2.620 -3.802 1.00 96.19 91 PRO A C 1
ATOM 712 O O . PRO A 1 91 ? -10.676 -1.497 -4.305 1.00 96.19 91 PRO A O 1
ATOM 715 N N . ASP A 1 92 ? -9.943 -3.630 -4.165 1.00 96.00 92 ASP A N 1
ATOM 716 C CA . ASP A 1 92 ? -8.845 -3.560 -5.140 1.00 96.00 92 ASP A CA 1
ATOM 717 C C . ASP A 1 92 ? -7.623 -2.712 -4.730 1.00 96.00 92 ASP A C 1
ATOM 719 O O . ASP A 1 92 ? -6.647 -2.631 -5.484 1.00 96.00 92 ASP A O 1
ATOM 723 N N . ASP A 1 93 ? -7.594 -2.144 -3.519 1.00 97.06 93 ASP A N 1
ATOM 724 C CA . ASP A 1 93 ? -6.373 -1.527 -2.997 1.00 97.06 93 ASP A CA 1
ATOM 725 C C . ASP A 1 93 ? -5.259 -2.572 -2.814 1.00 97.06 93 ASP A C 1
ATOM 727 O O . ASP A 1 93 ? -5.463 -3.660 -2.267 1.00 97.06 93 ASP A O 1
ATOM 731 N N . LEU A 1 94 ? -4.037 -2.212 -3.218 1.00 97.06 94 LEU A N 1
ATOM 732 C CA . LEU A 1 94 ? -2.838 -3.002 -2.946 1.00 97.06 94 LEU A CA 1
ATOM 733 C C . LEU A 1 94 ? -2.294 -2.666 -1.553 1.00 97.06 94 LEU A C 1
ATOM 735 O O . LEU A 1 94 ? -1.764 -1.577 -1.322 1.00 97.06 94 LEU A O 1
ATOM 739 N N . LEU A 1 95 ? -2.373 -3.623 -0.634 1.00 97.19 95 LEU A N 1
ATOM 740 C CA . LEU A 1 95 ? -1.831 -3.505 0.715 1.00 97.19 95 LEU A CA 1
ATOM 741 C C . LEU A 1 95 ? -0.409 -4.054 0.755 1.00 97.19 95 LEU A C 1
ATOM 743 O O . LEU A 1 95 ? -0.182 -5.194 0.365 1.00 97.19 95 LEU A O 1
ATOM 747 N N . LEU A 1 96 ? 0.533 -3.261 1.269 1.00 97.31 96 LEU A N 1
ATOM 748 C CA . LEU A 1 96 ? 1.947 -3.620 1.380 1.00 97.31 96 LEU A CA 1
ATOM 749 C C . LEU A 1 96 ? 2.458 -3.374 2.801 1.00 97.31 96 LEU A C 1
ATOM 751 O O . LEU A 1 96 ? 2.419 -2.251 3.310 1.00 97.31 96 LEU A O 1
ATOM 755 N N . ASN A 1 97 ? 3.024 -4.409 3.414 1.00 96.88 97 ASN A N 1
ATOM 756 C CA . ASN A 1 97 ? 3.758 -4.266 4.664 1.00 96.88 97 ASN A CA 1
ATOM 757 C C . ASN A 1 97 ? 5.139 -3.647 4.409 1.00 96.88 97 ASN A C 1
ATOM 759 O O . ASN A 1 97 ? 5.996 -4.246 3.759 1.00 96.88 97 ASN A O 1
ATOM 763 N N . ILE A 1 98 ? 5.370 -2.457 4.965 1.00 94.56 98 ILE A N 1
ATOM 764 C CA . ILE A 1 98 ? 6.606 -1.680 4.757 1.00 94.56 98 ILE A CA 1
ATOM 765 C C . ILE A 1 98 ? 7.568 -1.689 5.956 1.00 94.56 98 ILE A C 1
ATOM 767 O O . ILE A 1 98 ? 8.697 -1.221 5.833 1.00 94.56 98 ILE A O 1
ATOM 771 N N . THR A 1 99 ? 7.154 -2.209 7.116 1.00 89.69 99 THR A N 1
ATOM 772 C CA . THR A 1 99 ? 7.974 -2.271 8.340 1.00 89.69 99 THR A CA 1
ATOM 773 C C . THR A 1 99 ? 7.731 -3.564 9.130 1.00 89.69 99 THR A C 1
ATOM 775 O O . THR A 1 99 ? 6.705 -4.224 8.969 1.00 89.69 99 THR A O 1
ATOM 778 N N . GLY A 1 100 ? 8.677 -3.928 10.005 1.00 87.69 100 GLY A N 1
ATOM 779 C CA . GLY A 1 100 ? 8.567 -5.076 10.916 1.00 87.69 100 GLY A CA 1
ATOM 780 C C . GLY A 1 100 ? 9.014 -6.417 10.321 1.00 87.69 100 GLY A C 1
ATOM 781 O O . GLY A 1 100 ? 9.637 -6.478 9.267 1.00 87.69 100 GLY A O 1
ATOM 782 N N . ALA A 1 101 ? 8.699 -7.517 11.009 1.00 87.88 101 ALA A N 1
ATOM 783 C CA . ALA A 1 101 ? 9.087 -8.870 10.586 1.00 87.88 101 ALA A CA 1
ATOM 784 C C . ALA A 1 101 ? 8.356 -9.363 9.318 1.00 87.88 101 ALA A C 1
ATOM 786 O O . ALA A 1 101 ? 8.696 -10.411 8.777 1.00 87.88 101 ALA A O 1
ATOM 787 N N . SER A 1 102 ? 7.342 -8.627 8.855 1.00 92.50 102 SER A N 1
ATOM 788 C CA . SER A 1 102 ? 6.478 -8.980 7.725 1.00 92.50 102 SER A CA 1
ATOM 789 C C . SER A 1 102 ? 6.689 -8.101 6.485 1.00 92.50 102 SER A C 1
ATOM 791 O O . SER A 1 102 ? 5.813 -8.072 5.620 1.00 92.50 102 SER A O 1
ATOM 793 N N . ILE A 1 103 ? 7.813 -7.374 6.398 1.00 96.00 103 ILE A N 1
ATOM 794 C CA . ILE A 1 103 ? 8.154 -6.524 5.243 1.00 96.00 103 ILE A CA 1
ATOM 795 C C . ILE A 1 103 ? 8.023 -7.311 3.935 1.00 96.00 103 ILE A C 1
ATOM 797 O O . ILE A 1 103 ? 8.517 -8.430 3.823 1.00 96.00 103 ILE A O 1
ATOM 801 N N . GLY A 1 104 ? 7.376 -6.698 2.944 1.00 96.19 104 GLY A N 1
ATOM 802 C CA . GLY A 1 104 ? 7.203 -7.256 1.603 1.00 96.19 104 GLY A CA 1
ATOM 803 C C . GLY A 1 104 ? 5.938 -8.091 1.417 1.00 96.19 104 GLY A C 1
ATOM 804 O O . GLY A 1 104 ? 5.540 -8.302 0.273 1.00 96.19 104 GLY A O 1
ATOM 805 N N . ARG A 1 105 ? 5.261 -8.499 2.502 1.00 97.38 105 ARG A N 1
ATOM 806 C CA . ARG A 1 105 ? 3.954 -9.157 2.373 1.00 97.38 105 ARG A CA 1
ATOM 807 C C . ARG A 1 105 ? 2.960 -8.229 1.704 1.00 97.38 105 ARG A C 1
ATOM 809 O O . ARG A 1 105 ? 2.852 -7.061 2.098 1.00 97.38 105 ARG A O 1
ATOM 816 N N . THR A 1 106 ? 2.243 -8.769 0.730 1.00 97.50 106 THR A N 1
ATOM 817 C CA . THR A 1 106 ? 1.371 -7.982 -0.135 1.00 97.50 106 THR A CA 1
ATOM 818 C C . THR A 1 106 ? 0.081 -8.732 -0.434 1.00 97.50 106 THR A C 1
ATOM 820 O O . THR A 1 106 ? 0.114 -9.910 -0.763 1.00 97.50 106 THR A O 1
ATOM 823 N N . THR A 1 107 ? -1.058 -8.045 -0.375 1.00 97.62 107 THR A N 1
ATOM 824 C CA . THR A 1 107 ? -2.341 -8.596 -0.833 1.00 97.62 107 THR A CA 1
ATOM 825 C C . THR A 1 107 ? -3.198 -7.519 -1.470 1.00 97.62 107 THR A C 1
ATOM 827 O O . THR A 1 107 ? -3.012 -6.330 -1.216 1.00 97.62 107 THR A O 1
ATOM 830 N N . ILE A 1 108 ? -4.165 -7.949 -2.270 1.00 97.56 108 ILE A N 1
ATOM 831 C CA . ILE A 1 108 ? -5.254 -7.103 -2.748 1.00 97.56 108 ILE A CA 1
ATOM 832 C C . ILE A 1 108 ? -6.360 -7.106 -1.684 1.00 97.56 108 ILE A C 1
ATOM 834 O O . ILE A 1 108 ? -6.656 -8.156 -1.102 1.00 97.56 108 ILE A O 1
ATOM 838 N N . ALA A 1 109 ? -6.934 -5.940 -1.397 1.00 96.06 109 ALA A N 1
ATOM 839 C CA . ALA A 1 109 ? -8.120 -5.819 -0.560 1.00 96.06 109 ALA A CA 1
ATOM 840 C C . ALA A 1 109 ? -9.333 -6.444 -1.281 1.00 96.06 109 ALA A C 1
ATOM 842 O O . ALA A 1 109 ? -9.567 -6.132 -2.450 1.00 96.06 109 ALA A O 1
ATOM 843 N N . PRO A 1 110 ? -10.094 -7.340 -0.628 1.00 93.25 110 PRO A N 1
ATOM 844 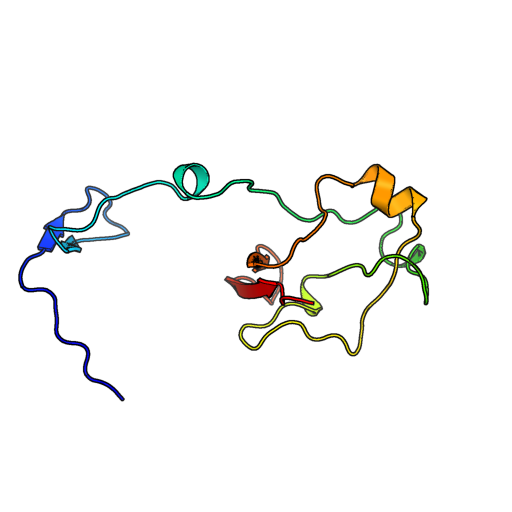C CA . PRO A 1 110 ? -11.148 -8.097 -1.293 1.00 93.25 110 PRO A CA 1
ATOM 845 C C . PRO A 1 110 ? -12.300 -7.202 -1.765 1.00 93.25 110 PRO A C 1
ATOM 847 O O . PRO A 1 110 ? -12.627 -6.193 -1.140 1.00 93.25 110 PRO A O 1
ATOM 850 N N . MET A 1 111 ? -12.950 -7.627 -2.848 1.00 84.94 111 MET A N 1
ATOM 851 C CA . MET A 1 111 ? -14.292 -7.169 -3.205 1.00 84.94 111 MET A CA 1
ATOM 852 C C . MET A 1 111 ? -15.260 -7.740 -2.166 1.00 84.94 111 MET A C 1
ATOM 854 O O . MET A 1 111 ? -15.233 -8.948 -1.933 1.00 84.94 111 MET A O 1
ATOM 858 N N . ASN A 1 112 ? -16.030 -6.873 -1.504 1.00 61.06 112 ASN A N 1
ATOM 859 C CA . ASN A 1 112 ? -17.010 -7.254 -0.477 1.00 61.06 112 ASN A CA 1
ATOM 860 C C . ASN A 1 112 ? -17.933 -8.400 -0.910 1.00 61.06 112 ASN A C 1
ATOM 862 O O . ASN A 1 112 ? -18.344 -8.406 -2.095 1.00 61.06 112 ASN A O 1
#

Sequence (112 aa):
MAKHERYSAYTYSGFPWLGDIPEHWGLLPIKRVSTKIGSGKTPKGGSTIYTDSGVLFIRSQNVYDSGLLLDDVVFISEDIHSSMKGTEVYPDDLLLNITGASIGRTTIAPMN